Protein AF-A0A4P9VYV8-F1 (afdb_monomer_lite)

Sequence (114 aa):
MYLINYGSPRVGNTEFANFINNANFGGIWRSANFADAVPLAPLRLPVFDYMHVGVSSIGIDESSNPPNPTFCGRDPSSECTFANLNPLTYEKNHIHYYDELIAFNVGRIGLSGR

pLDDT: mean 75.65, std 13.15, range [40.19, 93.88]

Radius of gyration: 16.28 Å; chains: 1; bounding box: 29×35×58 Å

Structure (mmCIF, N/CA/C/O backbone):
data_AF-A0A4P9VYV8-F1
#
_entry.id   AF-A0A4P9VYV8-F1
#
loop_
_atom_site.group_PDB
_atom_site.id
_atom_site.type_symbol
_atom_site.label_atom_id
_atom_site.label_alt_id
_atom_site.label_comp_id
_atom_site.label_asym_id
_atom_site.label_entity_id
_atom_site.label_seq_id
_atom_site.pdbx_PDB_ins_code
_atom_site.Cartn_x
_atom_site.Cartn_y
_atom_site.Cartn_z
_atom_site.occupancy
_atom_site.B_iso_or_equiv
_atom_site.auth_seq_id
_atom_site.auth_comp_id
_atom_site.auth_asym_id
_atom_site.auth_atom_id
_atom_site.pdbx_PDB_model_num
ATOM 1 N N . MET A 1 1 ? -13.884 -13.930 3.917 1.00 77.38 1 MET A N 1
ATOM 2 C CA . MET A 1 1 ? -13.723 -12.804 2.969 1.00 77.38 1 MET A CA 1
ATOM 3 C C . MET A 1 1 ? -12.329 -12.236 3.147 1.00 77.38 1 MET A C 1
ATOM 5 O O . MET A 1 1 ? -11.962 -12.018 4.288 1.00 77.38 1 MET A O 1
ATOM 9 N N . TYR A 1 2 ? -11.566 -12.035 2.077 1.00 81.81 2 TYR A N 1
ATOM 10 C CA . TYR A 1 2 ? -10.229 -11.431 2.128 1.00 81.81 2 TYR A CA 1
ATOM 11 C C . TYR A 1 2 ? -10.261 -10.069 1.438 1.00 81.81 2 TYR A C 1
ATOM 13 O O . TYR A 1 2 ? -11.044 -9.884 0.507 1.00 81.81 2 TYR A O 1
ATOM 21 N N . LEU A 1 3 ? -9.423 -9.142 1.894 1.00 84.88 3 LEU A N 1
ATOM 22 C CA . LEU A 1 3 ? -9.173 -7.867 1.228 1.00 84.88 3 LEU A CA 1
ATOM 23 C C . LEU A 1 3 ? -7.730 -7.887 0.716 1.00 84.88 3 LEU A C 1
ATOM 25 O O . LEU A 1 3 ? -6.809 -8.101 1.500 1.00 84.88 3 LEU A O 1
ATOM 29 N N . ILE A 1 4 ? -7.545 -7.734 -0.593 1.00 82.75 4 ILE A N 1
ATOM 30 C CA . ILE A 1 4 ? -6.231 -7.770 -1.244 1.00 82.75 4 ILE A CA 1
ATOM 31 C C . ILE A 1 4 ? -6.085 -6.500 -2.072 1.00 82.75 4 ILE A C 1
ATOM 33 O O . ILE A 1 4 ? -6.922 -6.213 -2.928 1.00 82.75 4 ILE A O 1
ATOM 37 N N . ASN A 1 5 ? -5.019 -5.753 -1.804 1.00 86.62 5 ASN A N 1
ATOM 38 C CA . ASN A 1 5 ? -4.783 -4.430 -2.357 1.00 86.62 5 ASN A CA 1
ATOM 39 C C . ASN A 1 5 ? -3.410 -4.414 -3.037 1.00 86.62 5 ASN A C 1
ATOM 41 O O . ASN A 1 5 ? -2.416 -4.740 -2.394 1.00 86.62 5 ASN A O 1
ATOM 45 N N . TYR A 1 6 ? -3.335 -3.967 -4.289 1.00 86.12 6 TYR A N 1
ATOM 46 C CA . TYR A 1 6 ? -2.081 -3.812 -5.034 1.00 86.12 6 TYR A CA 1
ATOM 47 C C . TYR A 1 6 ? -1.786 -2.328 -5.201 1.00 86.12 6 TYR A C 1
ATOM 49 O O . TYR A 1 6 ? -2.670 -1.580 -5.617 1.00 86.12 6 TYR A O 1
ATOM 57 N N . GLY A 1 7 ? -0.591 -1.877 -4.817 1.00 84.81 7 GLY A N 1
ATOM 58 C CA . GLY A 1 7 ? -0.190 -0.482 -5.028 1.00 84.81 7 GLY A CA 1
ATOM 59 C C . GLY A 1 7 ? -1.057 0.553 -4.335 1.00 84.81 7 GLY A C 1
ATOM 60 O O . GLY A 1 7 ? -1.054 1.715 -4.728 1.00 84.81 7 GLY A O 1
ATOM 61 N N . SER A 1 8 ? -1.853 0.140 -3.348 1.00 88.69 8 SER A N 1
ATOM 62 C CA . SER A 1 8 ? -2.878 1.010 -2.785 1.00 88.69 8 SER A CA 1
ATOM 63 C C . SER A 1 8 ? -2.236 2.207 -2.089 1.00 88.69 8 SER A C 1
ATOM 65 O O . SER A 1 8 ? -1.332 2.005 -1.271 1.00 88.69 8 SER A O 1
ATOM 67 N N . PRO A 1 9 ? -2.737 3.432 -2.326 1.00 89.31 9 PRO A N 1
ATOM 68 C CA . PRO A 1 9 ? -2.391 4.577 -1.501 1.00 89.31 9 PRO A CA 1
ATOM 69 C C . PRO A 1 9 ? -2.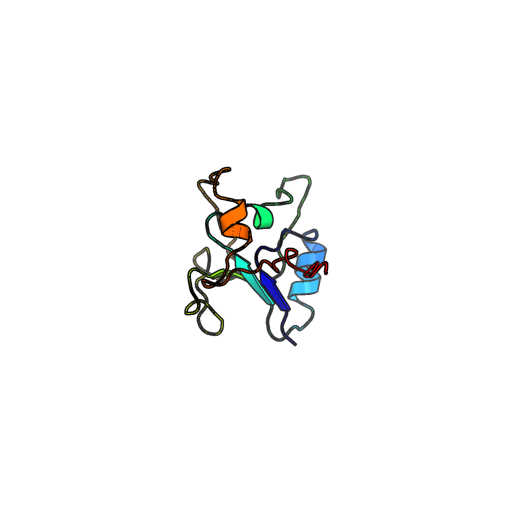962 4.400 -0.087 1.00 89.31 9 PRO A C 1
ATOM 71 O O . PRO A 1 9 ? -3.776 3.507 0.179 1.00 89.31 9 PRO A O 1
ATOM 74 N N . ARG A 1 10 ? -2.565 5.288 0.825 1.00 89.62 10 ARG A N 1
ATOM 75 C CA . ARG A 1 10 ? -3.235 5.452 2.118 1.00 89.62 10 ARG A CA 1
ATOM 76 C C . ARG A 1 10 ? -4.608 6.073 1.870 1.00 89.62 10 ARG A C 1
ATOM 78 O O . ARG A 1 10 ? -4.721 7.084 1.184 1.00 89.62 10 ARG A O 1
ATOM 85 N N . VAL A 1 11 ? -5.652 5.471 2.427 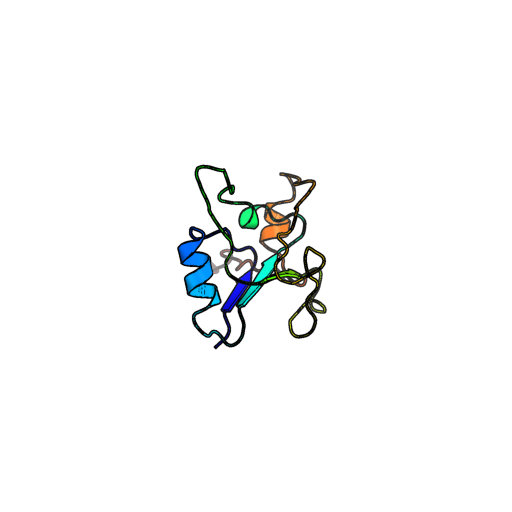1.00 92.19 11 VAL A N 1
ATOM 86 C CA . VAL A 1 11 ? -7.050 5.818 2.099 1.00 92.19 11 VAL A CA 1
ATOM 87 C C . VAL A 1 11 ? -7.805 6.489 3.245 1.00 92.19 11 VAL A C 1
ATOM 89 O O . VAL A 1 11 ? -8.916 6.970 3.048 1.00 92.19 11 VAL A O 1
ATOM 92 N N . GLY A 1 12 ? -7.214 6.550 4.436 1.00 92.62 12 GLY A N 1
ATOM 93 C CA . GLY A 1 12 ? -7.843 7.157 5.602 1.00 92.62 12 GLY A CA 1
ATOM 94 C C . GLY A 1 12 ? -6.852 7.417 6.725 1.00 92.62 12 GLY A C 1
ATOM 95 O O . GLY A 1 12 ? -5.660 7.141 6.590 1.00 92.62 12 GLY A O 1
ATOM 96 N N . ASN A 1 13 ? -7.362 7.971 7.819 1.00 93.19 13 ASN A N 1
ATOM 97 C CA . ASN A 1 13 ? -6.601 8.261 9.030 1.00 93.19 13 ASN A CA 1
ATOM 98 C C . ASN A 1 13 ? -6.377 7.000 9.889 1.00 93.19 13 ASN A C 1
ATOM 100 O O . ASN A 1 13 ? -6.782 5.888 9.529 1.00 93.19 13 ASN A O 1
ATOM 104 N N . THR A 1 14 ? -5.755 7.178 11.055 1.00 91.38 14 THR A N 1
ATOM 105 C CA . THR A 1 14 ? -5.490 6.089 12.007 1.00 91.38 14 THR A CA 1
ATOM 106 C C . THR A 1 14 ? -6.770 5.378 12.460 1.00 91.38 14 THR A C 1
ATOM 108 O O . THR A 1 14 ? -6.790 4.151 12.555 1.00 91.38 14 THR A O 1
ATOM 111 N N . GLU A 1 15 ? -7.854 6.116 12.708 1.00 93.88 15 GLU A N 1
ATOM 112 C CA . GLU A 1 15 ? -9.132 5.537 13.146 1.00 93.88 15 GLU A CA 1
ATOM 113 C C . GLU A 1 15 ? -9.753 4.644 12.071 1.00 93.88 15 GLU A C 1
ATOM 115 O O . GLU A 1 15 ? -10.159 3.517 12.362 1.00 93.88 15 GLU A O 1
ATOM 120 N N . PHE A 1 16 ? -9.763 5.104 10.818 1.00 93.56 16 PHE A N 1
ATOM 121 C CA . PHE A 1 16 ? -10.244 4.318 9.687 1.00 93.56 16 PHE A CA 1
ATOM 122 C C . PHE A 1 16 ? -9.406 3.052 9.482 1.00 93.56 16 PHE A C 1
ATOM 124 O O . PHE A 1 16 ? -9.959 1.961 9.336 1.00 93.56 16 PHE A O 1
ATOM 131 N N . ALA A 1 17 ? -8.076 3.176 9.509 1.00 90.69 17 ALA A N 1
ATOM 132 C CA . ALA A 1 17 ? -7.185 2.031 9.360 1.00 90.69 17 ALA A CA 1
ATOM 133 C C . ALA A 1 17 ? -7.426 0.987 10.461 1.00 90.69 17 ALA A C 1
ATOM 135 O O . ALA A 1 17 ? -7.567 -0.201 10.169 1.00 90.69 17 ALA A O 1
ATOM 136 N N . ASN A 1 18 ? -7.566 1.434 11.711 1.00 91.56 18 ASN A N 1
ATOM 137 C CA . ASN A 1 18 ? -7.886 0.564 12.839 1.00 91.56 18 ASN A CA 1
ATOM 138 C C . ASN A 1 18 ? -9.258 -0.094 12.685 1.00 91.56 18 ASN A C 1
ATOM 140 O O . ASN A 1 18 ? -9.386 -1.287 12.952 1.00 91.56 18 ASN A O 1
ATOM 144 N N . PHE A 1 19 ? -10.273 0.644 12.239 1.00 93.06 19 PHE A N 1
ATOM 145 C CA . PHE A 1 19 ? -11.597 0.083 11.991 1.00 93.06 19 PHE A CA 1
ATOM 146 C C . PHE A 1 19 ? -11.536 -1.052 10.963 1.00 93.06 19 PHE A C 1
ATOM 148 O O . PHE A 1 19 ? -11.993 -2.158 11.250 1.00 93.06 19 PHE A O 1
ATOM 155 N N . ILE A 1 20 ? -10.914 -0.819 9.803 1.00 91.31 20 ILE A N 1
ATOM 156 C CA . ILE A 1 20 ? -10.846 -1.831 8.743 1.00 91.31 20 ILE A CA 1
ATOM 157 C C . ILE A 1 20 ? -9.981 -3.027 9.165 1.00 91.31 20 ILE A C 1
ATOM 159 O O . ILE A 1 20 ? -10.384 -4.167 8.938 1.00 91.31 20 ILE A O 1
ATOM 163 N N . ASN A 1 21 ? -8.857 -2.798 9.853 1.00 87.12 21 ASN A N 1
ATOM 164 C CA . ASN A 1 21 ? -8.006 -3.872 10.381 1.00 87.12 21 ASN A CA 1
ATOM 165 C C . ASN A 1 21 ? -8.738 -4.783 11.382 1.00 87.12 21 ASN A C 1
ATOM 167 O O . ASN A 1 21 ? -8.387 -5.954 11.504 1.00 87.12 21 ASN A O 1
ATOM 171 N N . ASN A 1 22 ? -9.774 -4.271 12.053 1.00 89.75 22 ASN A N 1
ATOM 172 C CA . ASN A 1 22 ? -10.604 -5.022 12.997 1.00 89.75 22 ASN A CA 1
ATOM 173 C C . ASN A 1 22 ? -11.943 -5.499 12.406 1.00 89.75 22 ASN A C 1
ATOM 175 O O . ASN A 1 22 ? -12.699 -6.185 13.092 1.00 89.75 22 ASN A O 1
ATOM 179 N N . ALA A 1 23 ? -12.251 -5.194 11.141 1.00 88.31 23 ALA A N 1
ATOM 180 C CA . ALA A 1 23 ? -13.539 -5.502 10.506 1.00 88.31 23 ALA A CA 1
ATOM 181 C C . ALA A 1 23 ? -13.735 -6.996 10.150 1.00 88.31 23 ALA A C 1
ATOM 183 O O . ALA A 1 23 ? -14.584 -7.347 9.332 1.00 88.31 23 ALA A O 1
ATOM 184 N N . ASN A 1 24 ? -12.968 -7.888 10.784 1.00 84.62 24 ASN A N 1
ATOM 185 C CA . ASN A 1 24 ? -13.072 -9.345 10.696 1.00 84.62 24 ASN A CA 1
ATOM 186 C C . ASN A 1 24 ? -13.015 -9.905 9.260 1.00 84.62 24 ASN A C 1
ATOM 188 O O . ASN A 1 24 ? -13.662 -10.903 8.926 1.00 84.62 24 ASN A O 1
ATOM 192 N N . PHE A 1 25 ? -12.210 -9.275 8.399 1.00 78.12 25 PHE A N 1
ATOM 193 C CA . PHE A 1 25 ? -11.749 -9.914 7.171 1.00 78.12 25 PHE A CA 1
ATOM 194 C C . PHE A 1 25 ? -10.892 -11.137 7.547 1.00 78.12 25 PHE A C 1
ATOM 196 O O . PHE A 1 25 ? -10.091 -11.083 8.473 1.00 78.12 25 PHE A O 1
ATOM 203 N N . GLY A 1 26 ? -11.021 -12.240 6.807 1.00 75.19 26 GLY A N 1
ATOM 204 C CA . GLY A 1 26 ? -10.188 -13.443 6.953 1.00 75.19 26 GLY A CA 1
ATOM 205 C C . GLY A 1 26 ? -8.695 -13.194 6.698 1.00 75.19 26 GLY A C 1
ATOM 206 O O . GLY A 1 26 ? -7.871 -14.047 7.010 1.00 75.19 26 GLY A O 1
ATOM 207 N N . GLY A 1 27 ? -8.356 -12.028 6.145 1.00 79.69 27 GLY A N 1
ATOM 208 C CA . GLY A 1 27 ? -7.015 -11.469 6.026 1.00 79.69 27 GLY A CA 1
ATOM 209 C C . GLY A 1 27 ? -7.054 -10.194 5.185 1.00 79.69 27 GLY A C 1
ATOM 210 O O . GLY A 1 27 ? -7.863 -10.097 4.255 1.00 79.69 27 GLY A O 1
ATOM 211 N N . ILE A 1 28 ? -6.200 -9.228 5.520 1.00 83.44 28 ILE A N 1
ATOM 212 C CA . ILE A 1 28 ? -6.009 -8.011 4.730 1.00 83.44 28 ILE A CA 1
ATOM 213 C C . ILE A 1 28 ? -4.560 -7.948 4.271 1.00 83.44 28 ILE A C 1
ATOM 215 O O . ILE A 1 28 ? -3.646 -7.891 5.095 1.00 83.44 28 ILE A O 1
ATOM 219 N N . TRP A 1 29 ? -4.381 -7.932 2.957 1.00 80.69 29 TRP A N 1
ATOM 220 C CA . TRP A 1 29 ? -3.089 -7.987 2.296 1.00 80.69 29 TRP A CA 1
ATOM 221 C C . TRP A 1 29 ? -2.874 -6.739 1.461 1.00 80.69 29 TRP A C 1
ATOM 223 O O . TRP A 1 29 ? -3.713 -6.385 0.631 1.00 80.69 29 TRP A O 1
ATOM 233 N N . ARG A 1 30 ? -1.732 -6.088 1.667 1.00 84.06 30 ARG A N 1
ATOM 234 C CA . ARG A 1 30 ? -1.304 -4.946 0.871 1.00 84.06 30 ARG A CA 1
ATOM 235 C C . ARG A 1 30 ? 0.010 -5.277 0.182 1.00 84.06 30 ARG A C 1
ATOM 237 O O . ARG A 1 30 ? 1.065 -5.285 0.812 1.00 84.06 30 ARG A O 1
ATOM 244 N N . SER A 1 31 ? -0.074 -5.520 -1.117 1.00 82.56 31 SER A N 1
ATOM 245 C CA . SER A 1 31 ? 1.062 -5.753 -1.995 1.00 82.56 31 SER A CA 1
ATOM 246 C C . SER A 1 31 ? 1.648 -4.426 -2.461 1.00 82.56 31 SER A C 1
ATOM 248 O O . SER A 1 31 ? 0.956 -3.581 -3.034 1.00 82.56 31 SER A O 1
ATOM 250 N N . ALA A 1 32 ? 2.940 -4.249 -2.225 1.00 79.81 32 ALA A N 1
ATOM 251 C CA . ALA A 1 32 ? 3.718 -3.131 -2.727 1.00 79.81 32 ALA A CA 1
ATOM 252 C C . ALA A 1 32 ? 4.822 -3.611 -3.675 1.00 79.81 32 ALA A C 1
ATOM 254 O O . ALA A 1 32 ? 5.308 -4.733 -3.550 1.00 79.81 32 ALA A O 1
ATOM 255 N N . ASN A 1 33 ? 5.241 -2.736 -4.587 1.00 80.62 33 ASN A N 1
ATOM 256 C CA . ASN A 1 33 ? 6.424 -2.920 -5.422 1.00 80.62 33 ASN A CA 1
ATOM 257 C C . ASN A 1 33 ? 7.505 -1.917 -4.964 1.00 80.62 33 ASN A C 1
ATOM 259 O O . ASN A 1 33 ? 7.187 -0.793 -4.578 1.00 80.62 33 ASN A O 1
ATOM 263 N N . PHE A 1 34 ? 8.779 -2.318 -4.963 1.00 74.25 34 PHE A N 1
ATOM 264 C CA . PHE A 1 34 ? 9.902 -1.596 -4.342 1.00 74.25 34 PHE A CA 1
ATOM 265 C C . PHE A 1 34 ? 10.078 -0.138 -4.781 1.00 74.25 34 PHE A C 1
ATOM 267 O O . PHE A 1 34 ? 10.621 0.667 -4.027 1.00 74.25 34 PHE A O 1
ATOM 274 N N . ALA A 1 35 ? 9.663 0.211 -5.991 1.00 77.44 35 ALA A N 1
ATOM 275 C CA . ALA A 1 35 ? 9.767 1.575 -6.493 1.00 77.44 35 ALA A CA 1
ATOM 276 C C . ALA A 1 35 ? 8.438 2.073 -7.072 1.00 77.44 35 ALA A C 1
ATOM 278 O O . ALA A 1 35 ? 8.426 2.892 -7.991 1.00 77.44 35 ALA A O 1
ATOM 279 N N . ASP A 1 36 ? 7.327 1.575 -6.529 1.00 81.06 36 ASP A N 1
ATOM 280 C CA . ASP A 1 36 ? 5.998 2.140 -6.725 1.00 81.06 36 ASP A CA 1
ATOM 281 C C . ASP A 1 36 ? 5.776 3.316 -5.759 1.00 81.06 36 ASP A C 1
ATOM 283 O O . ASP A 1 36 ? 5.914 3.194 -4.540 1.00 81.06 36 ASP A O 1
ATOM 287 N N . ALA A 1 37 ? 5.441 4.477 -6.320 1.00 82.62 37 ALA A N 1
ATOM 288 C CA . ALA A 1 37 ? 5.235 5.701 -5.557 1.00 82.62 37 ALA A CA 1
ATOM 289 C C . ALA A 1 37 ? 3.806 5.851 -5.006 1.00 82.62 37 ALA A C 1
ATOM 291 O O . ALA A 1 37 ? 3.594 6.672 -4.114 1.00 82.62 37 ALA A O 1
ATOM 292 N N . VAL A 1 38 ? 2.818 5.095 -5.495 1.00 86.50 38 VAL A N 1
ATOM 293 C CA . VAL A 1 38 ? 1.414 5.280 -5.086 1.00 86.50 38 VAL A CA 1
ATOM 294 C C . VAL A 1 38 ? 1.186 4.938 -3.605 1.00 86.50 38 VAL A C 1
ATOM 296 O O . VAL A 1 38 ? 0.589 5.763 -2.908 1.00 86.50 38 VAL A O 1
ATOM 299 N N . PRO A 1 39 ? 1.748 3.847 -3.043 1.00 86.06 39 PRO A N 1
ATOM 300 C CA . PRO A 1 39 ? 1.666 3.555 -1.610 1.00 86.06 39 PRO A CA 1
ATOM 301 C C . PRO A 1 39 ? 2.315 4.605 -0.701 1.00 86.06 39 PRO A C 1
ATOM 303 O O . PRO A 1 39 ? 2.103 4.592 0.515 1.00 86.06 39 PRO A O 1
ATOM 306 N N . LEU A 1 40 ? 3.115 5.525 -1.245 1.00 81.62 40 LEU A N 1
ATOM 307 C CA . LEU A 1 40 ? 3.677 6.635 -0.477 1.00 81.62 40 LEU A CA 1
ATOM 308 C C . LEU A 1 40 ? 2.715 7.808 -0.311 1.00 81.62 40 LEU A C 1
ATOM 310 O O . LEU A 1 40 ? 2.976 8.666 0.535 1.00 81.62 40 LEU A O 1
ATOM 314 N N . ALA A 1 41 ? 1.622 7.848 -1.065 1.00 86.19 41 ALA A N 1
ATOM 315 C CA . ALA A 1 41 ? 0.644 8.921 -1.020 1.00 86.19 41 ALA A CA 1
ATOM 316 C C . ALA A 1 41 ? -0.635 8.509 -0.262 1.00 86.19 41 ALA A C 1
ATOM 318 O O . ALA A 1 41 ? -1.003 7.335 -0.276 1.00 86.19 41 ALA A O 1
ATOM 319 N N . PRO A 1 42 ? -1.346 9.465 0.365 1.00 88.19 42 PRO A N 1
ATOM 320 C CA . PRO A 1 42 ? -0.849 10.771 0.799 1.00 88.19 42 PRO A CA 1
ATOM 321 C C . PRO A 1 42 ? 0.272 10.632 1.834 1.00 88.19 42 PRO A C 1
ATOM 323 O O . PRO A 1 42 ? 0.320 9.642 2.564 1.00 88.19 42 PRO A O 1
ATOM 326 N N . LEU A 1 43 ? 1.175 11.615 1.908 1.00 82.50 43 LEU A N 1
ATOM 327 C CA . LEU A 1 43 ? 2.256 11.609 2.898 1.00 82.50 43 LEU A CA 1
ATOM 328 C C . LEU A 1 43 ? 1.681 11.590 4.318 1.00 82.50 43 LEU A C 1
ATOM 330 O O . LEU A 1 43 ? 0.808 12.391 4.652 1.00 82.50 43 LEU A O 1
ATOM 334 N N . ARG A 1 44 ? 2.221 10.713 5.166 1.00 82.19 44 ARG A N 1
ATOM 335 C CA . ARG A 1 44 ? 1.947 10.741 6.601 1.00 82.19 44 ARG A CA 1
ATOM 336 C C . ARG A 1 44 ? 2.767 11.867 7.225 1.00 82.19 44 ARG A C 1
ATOM 338 O O . ARG A 1 44 ? 3.987 11.761 7.338 1.00 82.19 44 ARG A O 1
ATOM 345 N N . LEU A 1 45 ? 2.097 12.948 7.598 1.00 85.00 45 LEU A N 1
ATOM 346 C CA . LEU A 1 45 ? 2.688 14.128 8.231 1.00 85.00 45 LEU A CA 1
ATOM 347 C C . LEU A 1 45 ? 2.115 14.284 9.648 1.00 85.00 45 LEU A C 1
ATOM 349 O O . LEU A 1 45 ? 1.026 13.779 9.909 1.00 85.00 45 LEU A O 1
ATOM 353 N N . PRO A 1 46 ? 2.774 15.013 10.567 1.00 86.12 46 PRO A N 1
ATOM 354 C CA . PRO A 1 46 ? 2.258 15.204 11.928 1.00 86.12 46 PRO A CA 1
ATOM 355 C C . PRO A 1 46 ? 0.830 15.772 12.001 1.00 86.12 46 PRO A C 1
ATOM 357 O O . PRO A 1 46 ? 0.118 15.509 12.959 1.00 86.12 46 PRO A O 1
ATOM 360 N N . VAL A 1 47 ? 0.414 16.535 10.984 1.00 87.62 47 VAL A N 1
ATOM 361 C CA . VAL A 1 47 ? -0.930 17.129 10.863 1.00 87.62 47 VAL A CA 1
ATOM 362 C C . VAL A 1 47 ? -1.874 16.348 9.935 1.00 87.62 47 VAL A C 1
ATOM 364 O O . VAL A 1 47 ? -3.055 16.670 9.863 1.00 87.62 47 VAL A O 1
ATOM 367 N N . PHE A 1 48 ? -1.369 15.335 9.225 1.00 86.19 48 PHE A N 1
ATOM 368 C CA . PHE A 1 48 ? -2.133 14.491 8.303 1.00 86.19 48 PHE A CA 1
ATOM 369 C C . PHE A 1 48 ? -1.752 13.025 8.536 1.00 86.19 48 PHE A C 1
ATOM 371 O O . PHE A 1 48 ? -0.785 12.516 7.962 1.00 86.19 48 PHE A O 1
ATOM 378 N N . ASP A 1 49 ? -2.507 12.338 9.388 1.00 90.69 49 ASP A N 1
ATOM 379 C CA . ASP A 1 49 ? -2.210 10.988 9.869 1.00 90.69 49 ASP A CA 1
ATOM 380 C C . ASP A 1 49 ? -2.740 9.889 8.935 1.00 90.69 49 ASP A C 1
ATOM 382 O O . ASP A 1 49 ? -3.267 8.873 9.383 1.00 90.69 49 ASP A O 1
ATOM 386 N N . TYR A 1 50 ? -2.586 10.073 7.622 1.00 90.50 50 TYR A N 1
ATOM 387 C CA . TYR A 1 50 ? -2.939 9.027 6.670 1.00 90.50 50 TYR A CA 1
ATOM 388 C C . TYR A 1 50 ? -2.175 7.739 6.994 1.00 90.50 50 TYR A C 1
ATOM 390 O O . TYR A 1 50 ? -0.952 7.751 7.178 1.00 90.50 50 TYR A O 1
ATOM 398 N N . MET A 1 51 ? -2.906 6.629 7.042 1.00 88.69 51 MET A N 1
ATOM 399 C CA . MET A 1 51 ? -2.424 5.305 7.418 1.00 88.69 51 MET A CA 1
ATOM 400 C C . MET A 1 51 ? -2.871 4.263 6.396 1.00 88.69 51 MET A C 1
ATOM 402 O O . MET A 1 51 ? -3.914 4.388 5.748 1.00 88.69 51 MET A O 1
ATOM 406 N N . HIS A 1 52 ? -2.052 3.227 6.241 1.00 88.62 52 HIS A N 1
ATOM 407 C CA . HIS A 1 52 ? -2.411 2.074 5.430 1.00 88.62 52 HIS A CA 1
ATOM 408 C C . HIS A 1 52 ? -3.358 1.143 6.173 1.00 88.62 52 HIS A C 1
ATOM 410 O O . HIS A 1 52 ? -3.335 1.037 7.399 1.00 88.62 52 HIS A O 1
ATOM 416 N N . VAL A 1 53 ? -4.163 0.436 5.389 1.00 89.06 53 VAL A N 1
ATOM 417 C CA . VAL A 1 53 ? -4.963 -0.689 5.856 1.00 89.06 53 VAL A CA 1
ATOM 418 C C . VAL A 1 53 ? -4.191 -1.975 5.574 1.00 89.06 53 VAL A C 1
ATOM 420 O O . VAL A 1 53 ? -3.672 -2.163 4.472 1.00 89.06 53 VAL A O 1
ATOM 423 N N . GLY A 1 54 ? -4.179 -2.877 6.547 1.00 81.12 54 GLY A N 1
ATOM 424 C CA . GLY A 1 54 ? -3.610 -4.205 6.420 1.00 81.12 54 GLY A CA 1
ATOM 425 C C . GLY A 1 54 ? -2.091 -4.252 6.491 1.00 81.12 54 GLY A C 1
ATOM 426 O O . GLY A 1 54 ? -1.384 -3.247 6.578 1.00 81.12 54 GLY A O 1
ATOM 427 N N . VAL A 1 55 ? -1.615 -5.486 6.454 1.00 74.56 55 VAL A N 1
ATOM 428 C CA . VAL A 1 55 ? -0.205 -5.847 6.505 1.00 74.56 55 VAL A CA 1
ATOM 429 C C . VAL A 1 55 ? 0.482 -5.499 5.192 1.00 74.56 55 VAL A C 1
ATOM 431 O O . VAL A 1 55 ? -0.046 -5.810 4.123 1.00 74.56 55 VAL A O 1
ATOM 434 N N . SER A 1 56 ? 1.681 -4.917 5.271 1.00 70.38 56 SER A N 1
ATOM 435 C CA . SER A 1 56 ? 2.476 -4.592 4.086 1.00 70.38 56 SER A CA 1
ATOM 436 C C . SER A 1 56 ? 3.403 -5.730 3.675 1.00 70.38 56 SER A C 1
ATOM 438 O O . SER A 1 56 ? 4.359 -6.043 4.386 1.00 70.38 56 SER A O 1
ATOM 440 N N . SER A 1 57 ? 3.195 -6.283 2.484 1.00 71.06 57 SER A N 1
ATOM 441 C CA . SER A 1 57 ? 4.104 -7.236 1.840 1.00 71.06 57 SER A CA 1
ATOM 442 C C . SER A 1 57 ? 4.628 -6.692 0.512 1.00 71.06 57 SER A C 1
ATOM 444 O O . SER A 1 57 ? 3.899 -6.017 -0.211 1.00 71.06 57 SER A O 1
ATOM 446 N N . ILE A 1 58 ? 5.879 -6.996 0.168 1.00 69.75 58 ILE A N 1
ATOM 447 C CA . ILE A 1 58 ? 6.429 -6.750 -1.169 1.00 69.75 58 ILE A CA 1
ATOM 448 C C . ILE A 1 58 ? 6.267 -8.019 -1.994 1.00 69.75 58 ILE A C 1
ATOM 450 O O . ILE A 1 58 ? 6.760 -9.077 -1.609 1.00 69.75 58 ILE A O 1
ATOM 454 N N . GLY A 1 59 ? 5.584 -7.899 -3.130 1.00 67.75 59 GLY A N 1
ATOM 455 C CA . GLY A 1 59 ? 5.564 -8.942 -4.148 1.00 67.75 59 GLY A CA 1
ATOM 456 C C . GLY A 1 59 ? 6.674 -8.678 -5.154 1.00 67.75 59 GLY A C 1
ATOM 457 O O . GLY A 1 59 ? 6.536 -7.758 -5.955 1.00 67.75 59 GLY A O 1
ATOM 458 N N . ILE A 1 60 ? 7.773 -9.435 -5.092 1.00 62.03 60 ILE A N 1
ATOM 459 C CA . ILE A 1 60 ? 8.824 -9.379 -6.125 1.00 62.03 60 ILE A CA 1
ATOM 460 C C . ILE A 1 60 ? 8.484 -10.254 -7.331 1.00 62.03 60 ILE A C 1
ATOM 462 O O . ILE A 1 60 ? 8.831 -9.891 -8.445 1.00 62.03 60 ILE A O 1
ATOM 466 N N . ASP A 1 61 ? 7.781 -11.359 -7.085 1.00 67.06 61 ASP A N 1
ATOM 467 C CA . ASP A 1 61 ? 7.389 -12.392 -8.041 1.00 67.06 61 ASP A CA 1
ATOM 468 C C . ASP A 1 61 ? 6.196 -13.182 -7.473 1.00 67.06 61 ASP A C 1
ATOM 470 O O . ASP A 1 61 ? 5.835 -13.012 -6.300 1.00 67.06 61 ASP A O 1
ATOM 474 N N . GLU A 1 62 ? 5.605 -14.074 -8.272 1.00 69.19 62 GLU A N 1
ATOM 475 C CA . GLU A 1 62 ? 4.480 -14.937 -7.870 1.00 69.19 62 GLU A CA 1
ATOM 476 C C . GLU A 1 62 ? 4.725 -15.748 -6.585 1.00 69.19 62 GLU A C 1
ATOM 478 O O . GLU A 1 62 ? 3.768 -16.081 -5.879 1.00 69.19 62 GLU A O 1
ATOM 483 N N . SER A 1 63 ? 5.987 -16.044 -6.248 1.00 70.44 63 SER A N 1
ATOM 484 C CA . SER A 1 63 ? 6.345 -16.823 -5.055 1.00 70.44 63 SER A CA 1
ATOM 485 C C . SER A 1 63 ? 6.100 -16.061 -3.750 1.00 70.44 63 SER A C 1
ATOM 487 O O . SER A 1 63 ? 5.951 -16.673 -2.693 1.00 70.44 63 SER A O 1
ATOM 489 N N . SER A 1 64 ? 5.976 -14.735 -3.840 1.00 67.81 64 SER A N 1
ATOM 490 C CA . SER A 1 64 ? 5.682 -13.838 -2.719 1.00 67.81 64 SER A CA 1
ATOM 491 C C . SER A 1 64 ? 4.180 -13.691 -2.427 1.00 67.81 64 SER A C 1
ATOM 493 O O . SER A 1 64 ? 3.781 -12.817 -1.648 1.00 67.81 64 SER A O 1
ATOM 495 N N . ASN A 1 65 ? 3.318 -14.479 -3.079 1.00 70.50 65 ASN A N 1
ATOM 496 C CA . ASN A 1 65 ? 1.882 -14.493 -2.803 1.00 70.50 65 ASN A CA 1
ATOM 497 C C . ASN A 1 65 ? 1.564 -15.235 -1.490 1.00 70.50 65 ASN A C 1
ATOM 499 O O . ASN A 1 65 ? 2.268 -16.178 -1.109 1.00 70.50 65 ASN A O 1
ATOM 503 N N . PRO A 1 66 ? 0.473 -14.870 -0.787 1.00 69.06 66 PRO A N 1
ATOM 504 C CA . PRO A 1 66 ? -0.033 -15.671 0.321 1.00 69.06 66 PRO A CA 1
ATOM 505 C C . PRO A 1 66 ? -0.185 -17.153 -0.081 1.00 69.06 66 PRO A C 1
ATOM 507 O O . PRO A 1 66 ? -0.710 -17.437 -1.160 1.00 69.06 66 PRO A O 1
ATOM 510 N N . PRO A 1 67 ? 0.247 -18.104 0.770 1.00 70.62 67 PRO A N 1
ATOM 511 C CA . PRO A 1 67 ? 0.558 -17.939 2.193 1.00 70.62 67 PRO A CA 1
ATOM 512 C C . PRO A 1 67 ? 2.011 -17.553 2.534 1.00 70.62 67 PRO A C 1
ATOM 514 O O . PRO A 1 67 ? 2.312 -17.459 3.721 1.00 70.62 67 PRO A O 1
ATOM 517 N N . ASN A 1 68 ? 2.895 -17.309 1.557 1.00 75.50 68 ASN A N 1
ATOM 518 C CA . ASN A 1 68 ? 4.330 -17.064 1.783 1.00 75.50 68 ASN A CA 1
ATOM 519 C C . ASN A 1 68 ? 4.755 -15.624 1.414 1.00 75.50 68 ASN A C 1
ATOM 521 O O . ASN A 1 68 ? 5.560 -15.426 0.506 1.00 75.50 68 ASN A O 1
ATOM 525 N N . PRO A 1 69 ? 4.219 -14.591 2.086 1.00 74.50 69 PRO A N 1
ATOM 526 C CA . PRO A 1 69 ? 4.543 -13.205 1.773 1.00 74.50 69 PRO A CA 1
ATOM 527 C C . PRO A 1 69 ? 5.976 -12.837 2.178 1.00 74.50 69 PRO A C 1
ATOM 529 O O . PRO A 1 69 ? 6.465 -13.237 3.237 1.00 74.50 69 PRO A O 1
ATOM 532 N N . THR A 1 70 ? 6.601 -11.957 1.396 1.00 77.50 70 THR A N 1
ATOM 533 C CA . THR A 1 70 ? 7.794 -11.218 1.827 1.00 77.50 70 THR A CA 1
ATOM 534 C C . THR A 1 70 ? 7.357 -9.883 2.421 1.00 77.50 70 THR A C 1
ATOM 536 O O . THR A 1 70 ? 6.670 -9.108 1.761 1.00 77.50 70 THR A O 1
ATOM 539 N N . PHE A 1 71 ? 7.726 -9.584 3.666 1.00 74.94 71 PHE A N 1
ATOM 540 C CA . PHE A 1 71 ? 7.354 -8.320 4.312 1.00 74.94 71 PHE A CA 1
ATOM 541 C C . PHE A 1 71 ? 8.385 -7.221 4.064 1.00 74.94 71 PHE A C 1
ATOM 543 O O . PHE A 1 71 ? 9.576 -7.480 3.909 1.00 74.94 71 PHE A O 1
ATOM 550 N N . CYS A 1 72 ? 7.922 -5.971 4.071 1.00 71.50 72 CYS A N 1
ATOM 551 C CA . CYS A 1 72 ? 8.795 -4.809 3.906 1.00 71.50 72 CYS A CA 1
ATOM 552 C C . CYS A 1 72 ? 9.743 -4.561 5.092 1.00 71.50 72 CYS A C 1
ATOM 554 O O . CYS A 1 72 ? 10.674 -3.765 4.981 1.00 71.50 72 CYS A O 1
ATOM 556 N N . GLY A 1 73 ? 9.497 -5.210 6.231 1.00 67.75 73 GLY A N 1
ATOM 557 C CA . GLY A 1 73 ? 10.305 -5.106 7.439 1.00 67.75 73 GLY A CA 1
ATOM 558 C C . GLY A 1 73 ? 10.348 -6.424 8.202 1.00 67.75 73 GLY A C 1
ATOM 559 O O . GLY A 1 73 ? 10.088 -7.488 7.647 1.00 67.75 73 GLY A O 1
ATOM 560 N N . ARG A 1 74 ? 10.698 -6.358 9.492 1.00 65.25 74 ARG A N 1
ATOM 561 C CA . ARG A 1 74 ? 10.838 -7.560 10.335 1.00 65.25 74 ARG A CA 1
ATOM 562 C C . ARG A 1 74 ? 9.521 -8.299 10.536 1.00 65.25 74 ARG A C 1
ATOM 564 O O . ARG A 1 74 ? 9.545 -9.484 10.852 1.00 65.25 74 ARG A O 1
ATOM 571 N N . ASP A 1 75 ? 8.405 -7.591 10.402 1.00 68.19 75 ASP A N 1
ATOM 572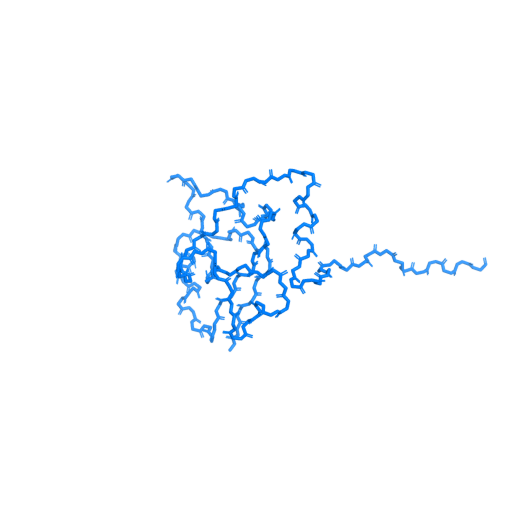 C CA . ASP A 1 75 ? 7.083 -8.126 10.662 1.00 68.19 75 ASP A CA 1
ATOM 573 C C . ASP A 1 75 ? 6.005 -7.469 9.767 1.00 68.19 75 ASP A C 1
ATOM 575 O O . ASP A 1 75 ? 6.262 -6.452 9.109 1.00 68.19 75 ASP A O 1
ATOM 579 N N . PRO A 1 76 ? 4.786 -8.038 9.760 1.00 63.19 76 PRO A N 1
ATOM 580 C CA . PRO A 1 76 ? 3.629 -7.552 9.008 1.00 63.19 76 PRO A CA 1
ATOM 581 C C . PRO A 1 76 ? 3.196 -6.098 9.273 1.00 63.19 76 PRO A C 1
ATOM 583 O O . PRO A 1 76 ? 2.481 -5.508 8.462 1.00 63.19 76 PRO A O 1
ATOM 586 N N . SER A 1 77 ? 3.575 -5.529 10.420 1.00 65.31 77 SER A N 1
ATOM 587 C CA . SER A 1 77 ? 3.188 -4.176 10.842 1.00 65.31 77 SER A CA 1
ATOM 588 C C . SER A 1 77 ? 4.136 -3.093 10.324 1.00 65.31 77 SER A C 1
ATOM 590 O O . SER A 1 77 ? 3.858 -1.900 10.450 1.00 65.31 77 SER A O 1
ATOM 592 N N . SER A 1 78 ? 5.259 -3.504 9.733 1.00 67.81 78 SER A N 1
ATOM 593 C CA . SER A 1 78 ? 6.272 -2.598 9.213 1.00 67.81 78 SER A CA 1
ATOM 594 C C . SER A 1 78 ? 5.820 -1.939 7.909 1.00 67.81 78 SER A C 1
ATOM 596 O O . SER A 1 78 ? 5.399 -2.601 6.961 1.00 67.81 78 SER A O 1
ATOM 598 N N . GLU A 1 79 ? 5.977 -0.620 7.832 1.00 70.81 79 GLU A N 1
ATOM 599 C CA . GLU A 1 79 ? 5.828 0.124 6.582 1.00 70.81 79 GLU A CA 1
ATOM 600 C C . GLU A 1 79 ? 7.061 -0.058 5.696 1.00 70.81 79 GLU A C 1
ATOM 602 O O . GLU A 1 79 ? 8.195 -0.042 6.180 1.00 70.81 79 GLU A O 1
ATOM 607 N N . CYS A 1 80 ? 6.860 -0.177 4.384 1.00 70.88 80 CYS A N 1
ATOM 608 C CA . CYS A 1 80 ? 7.983 -0.174 3.456 1.00 70.88 80 CYS A CA 1
ATOM 609 C C . CYS A 1 80 ? 8.597 1.220 3.394 1.00 70.88 80 CYS A C 1
ATOM 611 O O . CYS A 1 80 ? 7.936 2.206 3.059 1.00 70.88 80 CYS A O 1
ATOM 613 N N . THR A 1 81 ? 9.894 1.299 3.670 1.00 66.75 81 THR A N 1
ATOM 614 C CA . THR A 1 81 ? 10.691 2.480 3.363 1.00 66.75 81 THR A CA 1
ATOM 615 C C . THR A 1 81 ? 11.155 2.361 1.918 1.00 66.75 81 THR A C 1
ATOM 617 O O . THR A 1 81 ? 12.175 1.734 1.638 1.00 66.75 81 THR A O 1
ATOM 620 N N . PHE A 1 82 ? 10.397 2.925 0.982 1.00 65.44 82 PHE A N 1
ATOM 621 C CA . PHE A 1 82 ? 10.812 2.985 -0.420 1.00 65.44 82 PHE A CA 1
ATOM 622 C C . PHE A 1 82 ? 11.909 4.051 -0.572 1.00 65.44 82 PHE A C 1
ATOM 624 O O . PHE A 1 82 ? 11.656 5.207 -0.914 1.00 65.44 82 PHE A O 1
ATOM 631 N N . ALA A 1 83 ? 13.142 3.687 -0.219 1.00 54.06 83 ALA A N 1
ATOM 632 C CA . ALA A 1 83 ? 14.311 4.500 -0.510 1.00 54.06 83 ALA A CA 1
ATO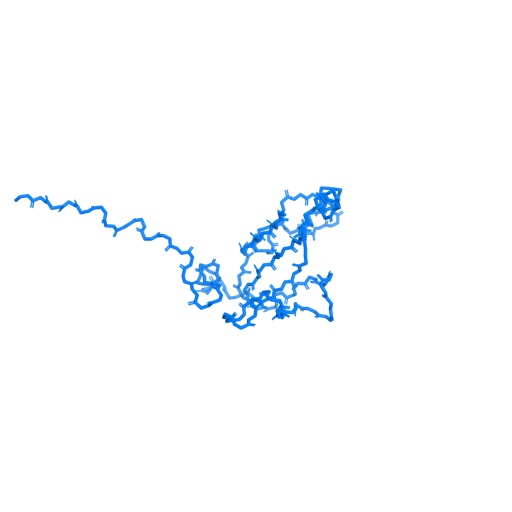M 633 C C . ALA A 1 83 ? 14.579 4.446 -2.022 1.00 54.06 83 ALA A C 1
ATOM 635 O O . ALA A 1 83 ? 14.557 3.370 -2.613 1.00 54.06 83 ALA A O 1
ATOM 636 N N . ASN A 1 84 ? 14.873 5.597 -2.631 1.00 54.19 84 ASN A N 1
ATOM 637 C CA . ASN A 1 84 ? 15.198 5.741 -4.058 1.00 54.19 84 ASN A CA 1
ATOM 638 C C . ASN A 1 84 ? 14.012 5.569 -5.020 1.00 54.19 84 ASN A C 1
ATOM 640 O O . ASN A 1 84 ? 14.086 4.808 -5.985 1.00 54.19 84 ASN A O 1
ATOM 644 N N . LEU A 1 85 ? 12.942 6.345 -4.819 1.00 62.00 85 LEU A N 1
ATOM 645 C CA . LEU A 1 85 ? 11.994 6.585 -5.906 1.00 62.00 85 LEU A CA 1
ATOM 646 C C . LEU A 1 85 ? 12.747 7.171 -7.100 1.00 62.00 85 LEU A C 1
ATOM 648 O O . LEU A 1 85 ? 13.229 8.302 -7.045 1.00 62.00 85 LEU A O 1
ATOM 652 N N . ASN A 1 86 ? 12.837 6.407 -8.181 1.00 62.66 86 ASN A N 1
ATOM 653 C CA . ASN A 1 86 ? 13.241 6.938 -9.468 1.00 62.66 86 ASN A CA 1
ATOM 654 C C . ASN A 1 86 ? 11.971 7.409 -10.201 1.00 62.66 86 ASN A C 1
ATOM 656 O O . ASN A 1 86 ? 11.148 6.569 -10.586 1.00 62.66 86 ASN A O 1
ATOM 660 N N . PRO A 1 87 ? 11.795 8.726 -10.429 1.00 62.06 87 PRO A N 1
ATOM 661 C CA . PRO A 1 87 ? 10.619 9.264 -11.114 1.00 62.06 87 PRO A CA 1
ATOM 662 C C . PRO A 1 87 ? 10.428 8.696 -12.526 1.00 62.06 87 PRO A C 1
ATOM 664 O O . PRO A 1 87 ? 9.319 8.705 -13.042 1.00 62.06 87 PRO A O 1
ATOM 667 N N . LEU A 1 88 ? 11.493 8.184 -13.150 1.00 62.47 88 LEU A N 1
ATOM 668 C CA . LEU A 1 88 ? 11.454 7.604 -14.494 1.00 62.47 88 LEU A CA 1
ATOM 669 C C . LEU A 1 88 ? 10.941 6.158 -14.522 1.00 62.47 88 LEU A C 1
ATOM 671 O O . LEU A 1 88 ? 10.662 5.631 -15.598 1.00 62.47 88 LEU A O 1
ATOM 675 N N . THR A 1 89 ? 10.841 5.492 -13.369 1.00 67.12 89 THR A N 1
ATOM 676 C CA . THR A 1 89 ? 10.410 4.087 -13.288 1.00 67.12 89 THR A CA 1
ATOM 677 C C . THR A 1 89 ? 9.194 3.873 -12.398 1.00 67.12 89 THR A C 1
ATOM 679 O O . THR A 1 89 ? 8.682 2.759 -12.373 1.00 67.12 89 THR A O 1
ATOM 682 N N . TYR A 1 90 ? 8.707 4.906 -11.698 1.00 72.62 90 TYR A N 1
ATOM 683 C CA . TYR A 1 90 ? 7.594 4.762 -10.752 1.00 72.62 90 TYR A CA 1
ATOM 684 C C . TYR A 1 90 ? 6.344 4.159 -11.413 1.00 72.62 90 TYR A C 1
ATOM 686 O O . TYR A 1 90 ? 5.763 3.220 -10.879 1.00 72.62 90 TYR A O 1
ATOM 694 N N . GLU A 1 91 ? 5.981 4.647 -12.604 1.00 71.44 91 GLU A N 1
ATOM 695 C CA . GLU A 1 91 ? 4.798 4.190 -13.338 1.00 71.44 91 GLU A CA 1
ATOM 696 C C . GLU A 1 91 ? 4.927 2.715 -13.721 1.00 71.44 91 GLU A C 1
ATOM 698 O O . GLU A 1 91 ? 3.994 1.939 -13.542 1.00 71.44 91 GLU A O 1
ATOM 703 N N . LYS A 1 92 ? 6.122 2.296 -14.161 1.00 78.38 92 LYS A N 1
ATOM 704 C CA . LYS A 1 92 ? 6.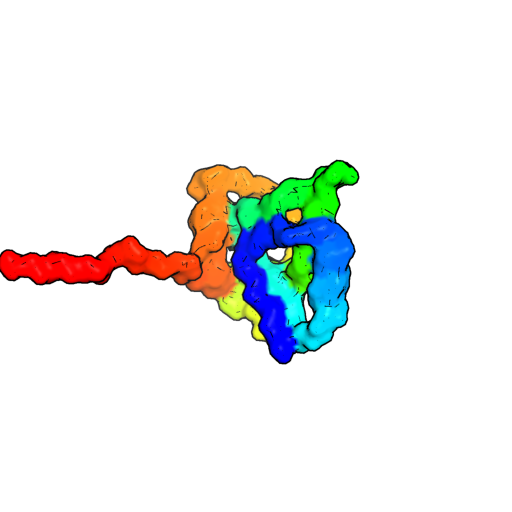388 0.895 -14.510 1.00 78.38 92 LYS A CA 1
ATOM 705 C C . LYS A 1 92 ? 6.223 -0.030 -13.309 1.00 78.38 92 LYS A C 1
ATOM 707 O O . LYS A 1 92 ? 5.698 -1.124 -13.475 1.00 78.38 92 LYS A O 1
ATOM 712 N N . ASN A 1 93 ? 6.638 0.403 -12.123 1.00 79.75 93 ASN A N 1
ATOM 713 C CA . ASN A 1 93 ? 6.506 -0.399 -10.908 1.00 79.75 93 ASN A CA 1
ATOM 714 C C . ASN A 1 93 ? 5.075 -0.401 -10.363 1.00 79.75 93 ASN A C 1
ATOM 716 O O . ASN A 1 93 ? 4.671 -1.377 -9.744 1.00 79.75 93 ASN A O 1
ATOM 720 N N . HIS A 1 94 ? 4.305 0.662 -10.607 1.00 84.69 94 HIS A N 1
ATOM 721 C CA . HIS A 1 94 ? 2.903 0.723 -10.202 1.00 84.69 94 HIS A CA 1
ATOM 722 C C . HIS A 1 94 ? 1.980 -0.136 -11.078 1.00 84.69 94 HIS A C 1
ATOM 724 O O . HIS A 1 94 ? 0.908 -0.523 -10.641 1.00 84.69 94 HIS A O 1
ATOM 730 N N . ILE A 1 95 ? 2.362 -0.441 -12.319 1.00 86.06 95 ILE A N 1
ATOM 731 C CA . ILE A 1 95 ? 1.541 -1.288 -13.200 1.00 86.06 95 ILE A CA 1
ATOM 732 C C . ILE A 1 95 ? 1.966 -2.761 -13.191 1.00 86.06 95 ILE A C 1
ATOM 734 O O . ILE A 1 95 ? 1.315 -3.557 -13.855 1.00 86.06 95 ILE A O 1
ATOM 738 N N . HIS A 1 96 ? 3.021 -3.141 -12.460 1.00 83.62 96 HIS A N 1
ATOM 739 C CA . HIS A 1 96 ? 3.473 -4.534 -12.362 1.00 83.62 96 HIS A CA 1
ATOM 740 C C . HIS A 1 96 ? 3.507 -5.013 -10.910 1.00 83.62 96 HIS A C 1
ATOM 742 O O . HIS A 1 96 ? 4.210 -4.431 -10.081 1.00 83.62 96 HIS A O 1
ATOM 748 N N . TYR A 1 97 ? 2.821 -6.119 -10.623 1.00 82.38 97 TYR A N 1
ATOM 749 C CA . TYR A 1 97 ? 2.954 -6.844 -9.355 1.00 82.38 97 TYR A CA 1
ATOM 750 C C . TYR A 1 97 ? 2.977 -8.336 -9.638 1.00 82.38 97 TYR A C 1
ATOM 752 O O . TYR A 1 97 ? 2.154 -8.814 -10.411 1.00 82.38 97 TYR A O 1
ATOM 760 N N . TYR A 1 98 ? 3.865 -9.064 -8.956 1.00 79.56 98 TYR A N 1
ATOM 761 C CA . TYR A 1 98 ? 4.002 -10.517 -9.113 1.00 79.56 98 TYR A CA 1
ATOM 762 C C . TYR A 1 98 ? 4.300 -10.928 -10.563 1.00 79.56 98 TYR A C 1
ATOM 764 O O . TYR A 1 98 ? 3.672 -11.838 -11.079 1.00 79.56 98 TYR A O 1
ATOM 772 N N . ASP A 1 99 ? 5.209 -10.205 -11.226 1.00 78.31 99 ASP A N 1
ATOM 773 C CA . ASP A 1 99 ? 5.570 -10.373 -12.646 1.00 78.31 99 ASP A CA 1
ATOM 774 C C . ASP A 1 99 ? 4.437 -10.150 -13.664 1.00 78.31 99 ASP A C 1
ATOM 776 O O . ASP A 1 99 ? 4.652 -10.255 -14.872 1.00 78.31 99 ASP A O 1
ATOM 780 N N . GLU A 1 100 ? 3.259 -9.733 -13.199 1.00 80.25 100 GLU A N 1
ATOM 781 C CA . GLU A 1 100 ? 2.085 -9.516 -14.033 1.00 80.25 100 GLU A CA 1
ATOM 782 C C . GLU A 1 100 ? 1.811 -8.030 -14.261 1.00 80.25 100 GLU A C 1
ATOM 784 O O . GLU A 1 100 ? 1.841 -7.208 -13.339 1.00 80.25 100 GLU A O 1
ATOM 789 N N . LEU A 1 101 ? 1.496 -7.685 -15.513 1.00 83.12 101 LEU A N 1
ATOM 790 C CA . LEU A 1 101 ? 1.036 -6.352 -15.888 1.00 83.12 101 LEU A CA 1
ATOM 791 C C . LEU A 1 101 ? -0.429 -6.185 -15.463 1.00 83.12 101 LEU A C 1
ATOM 793 O O . LEU A 1 101 ? -1.343 -6.695 -16.111 1.00 83.12 101 LEU A O 1
ATOM 797 N N . ILE A 1 102 ? -0.674 -5.375 -14.436 1.00 77.06 102 ILE A N 1
ATOM 798 C CA . ILE A 1 102 ? -2.014 -4.956 -14.000 1.00 77.06 102 ILE A CA 1
ATOM 799 C C . ILE A 1 102 ? -2.447 -3.702 -14.775 1.00 77.06 102 I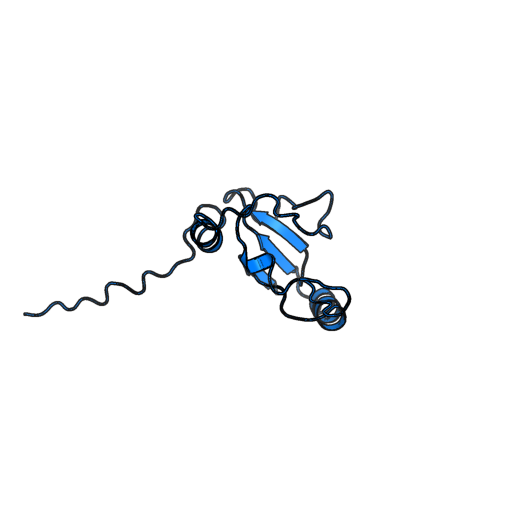LE A C 1
ATOM 801 O O . ILE A 1 102 ? -2.889 -2.699 -14.218 1.00 77.06 102 ILE A O 1
ATOM 805 N N . ALA A 1 103 ? -2.300 -3.738 -16.097 1.00 67.62 103 ALA A N 1
ATOM 806 C CA . ALA A 1 103 ? -2.823 -2.715 -16.989 1.00 67.62 103 ALA A CA 1
ATOM 807 C C . ALA A 1 103 ? -3.714 -3.381 -18.032 1.00 67.62 103 ALA A C 1
ATOM 809 O O . ALA A 1 103 ? -3.266 -4.181 -18.853 1.00 67.62 103 ALA A O 1
ATOM 810 N N . PHE A 1 104 ? -4.994 -3.014 -18.032 1.00 59.53 104 PHE A N 1
ATOM 811 C CA . PHE A 1 104 ? -5.854 -3.333 -19.158 1.00 59.53 104 PHE A CA 1
ATOM 812 C C . PHE A 1 104 ? -5.440 -2.460 -20.335 1.00 59.53 104 PHE A C 1
ATOM 814 O O . PHE A 1 104 ? -5.407 -1.233 -20.245 1.00 59.53 104 PHE A O 1
ATOM 821 N N . ASN A 1 105 ? -5.137 -3.099 -21.459 1.00 48.59 105 ASN A N 1
ATOM 822 C CA . ASN A 1 105 ? -4.854 -2.407 -22.702 1.00 48.59 105 ASN A CA 1
ATOM 823 C C . ASN A 1 105 ? -6.162 -1.768 -23.207 1.00 48.59 105 ASN A C 1
ATOM 825 O O . ASN A 1 105 ? -6.941 -2.400 -23.923 1.00 48.59 105 ASN A O 1
ATOM 829 N N . VAL A 1 106 ? -6.445 -0.522 -22.815 1.00 50.94 106 VAL A N 1
ATOM 830 C CA . VAL A 1 106 ? -7.565 0.269 -23.356 1.00 50.94 106 VAL A CA 1
ATOM 831 C C . VAL A 1 106 ? -7.157 0.772 -24.746 1.00 50.94 106 VAL A C 1
ATOM 833 O O . VAL A 1 106 ? -6.927 1.956 -24.965 1.00 50.94 106 VAL A O 1
ATOM 836 N N . GLY A 1 107 ? -6.945 -0.157 -25.682 1.00 45.56 107 GLY A N 1
ATOM 837 C CA . GLY A 1 107 ? -6.154 0.144 -26.873 1.00 45.56 107 GLY A CA 1
ATOM 838 C C . GLY A 1 107 ? -6.146 -0.922 -27.960 1.00 45.56 107 GLY A C 1
ATOM 839 O O . GLY A 1 107 ? -5.091 -1.185 -28.523 1.00 45.56 107 GLY A O 1
ATOM 840 N N . ARG A 1 108 ? -7.303 -1.526 -28.269 1.00 45.78 108 ARG A N 1
ATOM 841 C CA . ARG A 1 108 ? -7.710 -1.956 -29.629 1.00 45.78 108 ARG A CA 1
ATOM 842 C C . ARG A 1 108 ? -9.135 -2.521 -29.595 1.00 45.78 108 ARG A C 1
ATOM 844 O O . ARG A 1 108 ? -9.369 -3.703 -29.819 1.00 45.78 108 ARG A O 1
ATOM 851 N N . ILE A 1 109 ? -10.119 -1.650 -29.368 1.00 47.16 109 ILE A N 1
ATOM 852 C CA . ILE A 1 109 ? -11.430 -1.883 -29.986 1.00 47.16 109 ILE A CA 1
ATOM 853 C C . ILE A 1 109 ? -11.201 -1.604 -31.469 1.00 47.16 109 ILE A C 1
ATOM 855 O O . ILE A 1 109 ? -10.951 -0.468 -31.869 1.00 47.16 109 ILE A O 1
ATOM 859 N N . GLY A 1 110 ? -11.135 -2.676 -32.254 1.00 45.34 110 GLY A N 1
ATOM 860 C CA . GLY A 1 110 ? -10.848 -2.610 -33.674 1.00 45.34 110 GLY A CA 1
ATOM 861 C C . GLY A 1 110 ? -11.855 -1.726 -34.397 1.00 45.34 110 GLY A C 1
ATOM 862 O O . GLY A 1 110 ? -13.020 -2.085 -34.532 1.00 45.34 110 GLY A O 1
ATOM 863 N N . LEU A 1 111 ? -11.381 -0.618 -34.960 1.00 45.78 111 LEU A N 1
ATOM 864 C CA . LEU A 1 111 ? -11.968 -0.117 -36.192 1.00 45.78 111 LEU A CA 1
ATOM 865 C C . LEU A 1 111 ? -11.417 -0.986 -37.324 1.00 45.78 111 LEU A C 1
ATOM 867 O O . LEU A 1 111 ? -10.466 -0.626 -38.011 1.00 45.78 111 LEU A O 1
ATOM 871 N N . SER A 1 112 ? -12.022 -2.164 -37.496 1.00 46.22 112 SER A N 1
ATOM 872 C CA . SER A 1 112 ? -12.101 -2.784 -38.817 1.00 46.22 112 SER A CA 1
ATOM 873 C C . SER A 1 112 ? -13.052 -1.907 -39.634 1.00 46.22 112 SER A C 1
ATOM 875 O O . SER A 1 112 ? -14.264 -2.109 -39.664 1.00 46.22 112 SER A O 1
ATOM 877 N N . GLY A 1 113 ? -12.492 -0.833 -40.188 1.00 42.69 113 GLY A N 1
ATOM 878 C CA . GLY A 1 113 ? -13.105 -0.076 -41.267 1.00 42.69 113 GLY A CA 1
ATOM 879 C C . GLY A 1 113 ? -12.926 -0.862 -42.559 1.00 42.69 113 GLY A C 1
ATOM 880 O O . GLY A 1 113 ? -11.826 -1.332 -42.839 1.00 42.69 113 GLY A O 1
ATOM 881 N N . ARG A 1 114 ? -14.045 -1.046 -43.256 1.00 40.19 114 ARG A N 1
ATOM 882 C CA . ARG A 1 114 ? -14.174 -1.633 -44.593 1.00 40.19 114 ARG A CA 1
ATOM 883 C C . ARG A 1 114 ? -13.232 -1.014 -45.618 1.00 40.19 114 ARG A C 1
ATOM 885 O O . ARG A 1 114 ? -12.996 0.209 -45.513 1.00 40.19 114 ARG A O 1
#

Secondary structure (DSSP, 8-state):
-EEEEESPPP-B-HHHHHHHHHS--SEEEEEE-TT-SGGGPSP-BTTB--B--SEEEE-SSGGGSTTSPEESSSSTTPPP------TTTHHHHHSEETTEE-------------

InterPro domains:
  IPR029058 Alpha/Beta hydrolase fold [G3DSA:3.40.50.1820] (1-110)
  IPR029058 Alpha/Beta hydrolase fold [SSF53474] (3-99)

Organism: NCBI:txid388810

Foldseek 3Di:
DEAEAELAAQDDAPVVQVCLLPVPHPFYEYEAELQACRNCPPPCDPVGRRDDHGFYFYAPALCCDPPNTHHLDPDRVDDNPSPDNDVVCNVVRRQDGRNDGVDDCPDPPDPPPD